Protein AF-A0A4U9DBR5-F1 (afdb_monomer_lite)

Radius of gyration: 14.39 Å; chains: 1; bounding box: 22×17×40 Å

Sequence (41 aa):
MSTPIINPPQSAILGMHAIKDRPMAVNGKVEILPMMYLALS

InterPro domains:
  IPR001078 2-oxoacid dehydrogenase acyltransferase, catalytic domain [PF00198] (2-41)
  IPR023213 Chloramphenicol acetyltransferase-like domain superfamily [G3DSA:3.30.559.10] (1-41)
  IPR050537 2-oxoacid dehydrogenase [PTHR43416] (1-41)

pLDDT: mean 92.77, std 4.73, range [71.38, 97.31]

Structure (mmCIF, N/CA/C/O backbone):
data_AF-A0A4U9DBR5-F1
#
_entry.id   AF-A0A4U9DBR5-F1
#
loop_
_atom_site.group_PDB
_atom_site.id
_atom_site.type_symbol
_atom_site.label_atom_id
_atom_site.label_alt_id
_atom_site.label_comp_id
_atom_site.label_asym_id
_atom_site.label_entity_id
_atom_site.label_seq_id
_atom_site.pdbx_PDB_ins_code
_atom_site.Cartn_x
_atom_site.Cartn_y
_atom_site.Cartn_z
_atom_site.occupancy
_atom_site.B_iso_or_equiv
_atom_site.auth_seq_id
_atom_site.auth_comp_id
_atom_site.auth_asym_id
_atom_site.auth_atom_id
_atom_site.pdbx_PDB_model_num
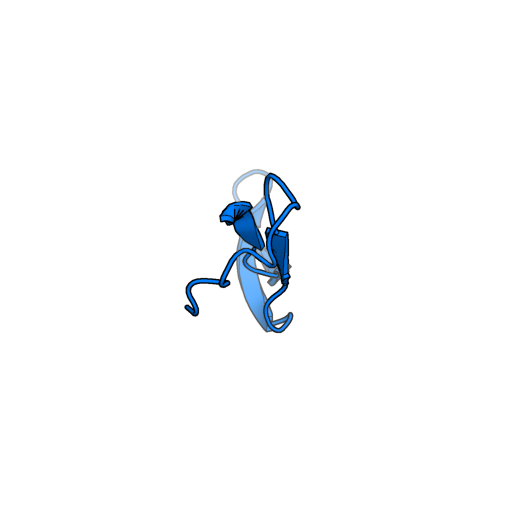ATOM 1 N N . MET A 1 1 ? 7.540 -9.286 3.783 1.00 71.38 1 MET A N 1
ATOM 2 C CA . MET A 1 1 ? 7.819 -8.024 3.073 1.00 71.38 1 MET A CA 1
ATOM 3 C C . MET A 1 1 ? 8.606 -8.404 1.843 1.00 71.38 1 MET A C 1
ATOM 5 O O . MET A 1 1 ? 9.617 -9.075 2.005 1.00 71.38 1 MET A O 1
ATOM 9 N N . SER A 1 2 ? 8.095 -8.100 0.654 1.00 84.81 2 SER A N 1
ATOM 10 C CA . SER A 1 2 ? 8.831 -8.294 -0.600 1.00 84.81 2 SER A CA 1
ATOM 11 C C . SER A 1 2 ? 9.452 -6.976 -1.051 1.00 84.81 2 SER A C 1
ATOM 13 O O . SER A 1 2 ? 8.906 -5.912 -0.760 1.00 84.81 2 SER A O 1
ATOM 15 N N . THR A 1 3 ? 10.558 -7.056 -1.783 1.00 87.06 3 THR A N 1
ATOM 16 C CA . THR A 1 3 ? 11.203 -5.915 -2.444 1.00 87.06 3 THR A CA 1
ATOM 17 C C . THR A 1 3 ? 10.811 -5.949 -3.924 1.00 87.06 3 THR A C 1
ATOM 19 O O . THR A 1 3 ? 11.189 -6.906 -4.605 1.00 87.06 3 THR A O 1
ATOM 22 N N . PRO A 1 4 ? 9.992 -5.005 -4.426 1.00 86.69 4 PRO A N 1
ATOM 23 C CA . PRO A 1 4 ? 9.585 -5.025 -5.824 1.00 86.69 4 PRO A CA 1
ATOM 24 C C . PRO A 1 4 ? 10.772 -4.700 -6.744 1.00 86.69 4 PRO A C 1
ATOM 26 O O . PRO A 1 4 ? 11.676 -3.952 -6.383 1.00 86.69 4 PRO A O 1
ATOM 29 N N . ILE A 1 5 ? 10.783 -5.298 -7.935 1.00 91.81 5 ILE A N 1
ATOM 30 C CA . ILE A 1 5 ? 11.824 -5.076 -8.944 1.00 91.81 5 ILE A CA 1
ATOM 31 C C . ILE A 1 5 ? 11.282 -4.080 -9.966 1.00 91.81 5 ILE A C 1
ATOM 33 O O . ILE A 1 5 ? 10.215 -4.307 -10.540 1.00 91.81 5 ILE A O 1
ATOM 37 N N . ILE A 1 6 ? 12.012 -2.980 -10.175 1.00 91.38 6 ILE A N 1
ATOM 38 C CA . ILE A 1 6 ? 11.714 -1.993 -11.219 1.00 91.38 6 ILE A CA 1
ATOM 39 C C . ILE A 1 6 ? 11.660 -2.711 -12.569 1.00 91.38 6 ILE A C 1
ATOM 41 O O . ILE A 1 6 ? 12.525 -3.534 -12.855 1.00 91.38 6 ILE A O 1
ATOM 45 N N . ASN A 1 7 ? 10.677 -2.379 -13.407 1.00 93.38 7 ASN A N 1
ATOM 46 C CA . ASN A 1 7 ? 10.594 -2.847 -14.788 1.00 93.38 7 ASN A CA 1
ATOM 47 C C . ASN A 1 7 ? 11.172 -1.773 -15.734 1.00 93.38 7 ASN A C 1
ATOM 49 O O . ASN A 1 7 ? 10.450 -0.827 -16.070 1.00 93.38 7 ASN A O 1
ATOM 53 N N . PRO A 1 8 ? 12.458 -1.840 -16.147 1.00 94.69 8 PRO A N 1
ATOM 54 C CA . PRO A 1 8 ? 13.058 -0.794 -16.974 1.00 94.69 8 PRO A CA 1
ATOM 55 C C . PRO A 1 8 ? 12.291 -0.619 -18.298 1.00 94.69 8 PRO A C 1
ATOM 57 O O . PRO A 1 8 ? 11.823 -1.609 -18.860 1.00 94.69 8 PRO A O 1
ATOM 60 N N . PRO A 1 9 ? 12.155 0.611 -18.830 1.00 93.94 9 PRO A N 1
ATOM 61 C CA . PRO A 1 9 ? 12.827 1.854 -18.433 1.00 93.94 9 PRO A CA 1
ATOM 62 C C . PRO A 1 9 ? 12.093 2.667 -17.346 1.00 93.94 9 PRO A C 1
ATOM 64 O O . PRO A 1 9 ? 12.374 3.853 -17.182 1.00 93.94 9 PRO A O 1
ATOM 67 N N . GLN A 1 10 ? 11.120 2.082 -16.636 1.00 93.88 10 GLN A N 1
ATOM 68 C CA . GLN A 1 10 ? 10.341 2.798 -15.619 1.00 93.88 10 GLN A CA 1
ATOM 69 C C . GLN A 1 10 ? 11.229 3.238 -14.447 1.00 93.88 10 GLN A C 1
ATOM 71 O O . GLN A 1 10 ? 12.207 2.574 -14.115 1.00 93.88 10 GLN A O 1
ATOM 76 N N . SER A 1 11 ? 10.887 4.365 -13.820 1.00 93.12 11 SER A N 1
ATOM 77 C CA . SER A 1 11 ? 11.692 4.947 -12.737 1.00 93.12 11 SER A CA 1
ATOM 78 C C . SER A 1 11 ? 11.373 4.388 -11.353 1.00 93.12 11 SER A C 1
ATOM 80 O O . SER A 1 11 ? 12.208 4.510 -10.465 1.00 93.12 11 SER A O 1
ATOM 82 N N . ALA A 1 12 ? 10.175 3.830 -11.156 1.00 93.19 12 ALA A N 1
ATOM 83 C CA . ALA A 1 12 ? 9.749 3.268 -9.879 1.00 93.19 12 ALA A CA 1
ATOM 84 C C . ALA A 1 12 ? 8.586 2.280 -10.054 1.00 93.19 12 ALA A C 1
ATOM 86 O O . ALA A 1 12 ? 7.860 2.323 -11.051 1.00 93.19 12 ALA A O 1
ATOM 87 N N . ILE A 1 13 ? 8.378 1.436 -9.048 1.00 92.44 13 ILE A N 1
ATOM 88 C CA . ILE A 1 13 ? 7.264 0.496 -8.932 1.00 92.44 13 ILE A CA 1
ATOM 89 C C . ILE A 1 13 ? 6.665 0.539 -7.520 1.00 92.44 13 ILE A C 1
ATOM 91 O O . ILE A 1 13 ? 7.370 0.486 -6.511 1.00 92.44 13 ILE A O 1
ATOM 95 N N . LEU A 1 14 ? 5.333 0.607 -7.443 1.00 93.38 14 LEU A N 1
ATOM 96 C CA . LEU A 1 14 ? 4.596 0.528 -6.183 1.00 93.38 14 LEU A CA 1
ATOM 97 C C . LEU A 1 14 ? 4.177 -0.924 -5.910 1.00 93.38 14 LEU A C 1
ATOM 99 O O . LEU A 1 14 ? 3.268 -1.458 -6.543 1.00 93.38 14 LEU A O 1
ATOM 103 N N . GLY A 1 15 ? 4.830 -1.558 -4.942 1.00 92.62 15 GLY A N 1
ATOM 104 C CA . GLY A 1 15 ? 4.494 -2.882 -4.435 1.00 92.62 15 GLY A CA 1
ATOM 105 C C . GLY A 1 15 ? 3.335 -2.839 -3.437 1.00 92.62 15 GLY A C 1
ATOM 106 O O . GLY A 1 15 ? 3.475 -2.323 -2.324 1.00 92.62 15 GLY A O 1
ATOM 107 N N . MET A 1 16 ? 2.207 -3.437 -3.820 1.00 94.19 16 MET A N 1
ATOM 108 C CA . MET A 1 16 ? 1.053 -3.662 -2.946 1.00 94.19 16 MET A CA 1
ATOM 109 C C . MET A 1 16 ? 1.161 -5.024 -2.251 1.00 94.19 16 MET A C 1
ATOM 111 O O . MET A 1 16 ? 1.458 -6.031 -2.890 1.00 94.19 16 MET A O 1
ATOM 115 N N . HIS A 1 17 ? 0.893 -5.068 -0.945 1.00 93.75 17 HIS A N 1
ATOM 116 C CA . HIS A 1 17 ? 0.856 -6.313 -0.171 1.00 93.75 17 HIS A CA 1
ATOM 117 C C . HIS A 1 17 ? -0.573 -6.665 0.255 1.00 93.75 17 HIS A C 1
ATOM 119 O O . HIS A 1 17 ? -1.492 -5.862 0.142 1.00 93.75 17 HIS A O 1
ATOM 125 N N . ALA A 1 18 ? -0.764 -7.874 0.784 1.00 94.31 18 ALA A N 1
ATOM 126 C CA . ALA A 1 18 ? -2.062 -8.293 1.301 1.00 9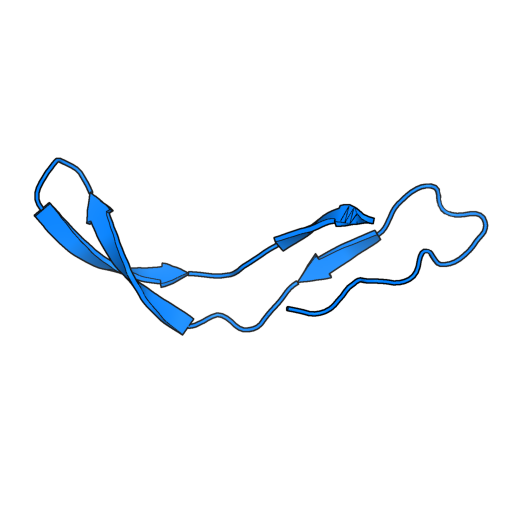4.31 18 ALA A CA 1
ATOM 127 C C . ALA A 1 18 ? -2.582 -7.350 2.402 1.00 94.31 18 ALA A C 1
ATOM 129 O O . ALA A 1 18 ? -1.836 -6.962 3.311 1.00 94.31 18 ALA A O 1
ATOM 130 N N . ILE A 1 19 ? -3.880 -7.057 2.336 1.00 96.12 19 ILE A N 1
ATOM 131 C CA . ILE A 1 19 ? -4.630 -6.386 3.397 1.00 96.12 19 ILE A CA 1
ATOM 132 C C . ILE A 1 19 ? -4.834 -7.392 4.533 1.00 96.12 19 ILE A C 1
ATOM 134 O O . ILE A 1 19 ? -5.236 -8.532 4.296 1.00 96.12 19 ILE A O 1
ATOM 138 N N . LYS A 1 20 ? -4.513 -6.990 5.764 1.00 95.06 20 LYS A N 1
ATOM 139 C CA . LYS A 1 20 ? -4.710 -7.801 6.972 1.00 95.06 20 LYS A CA 1
ATOM 140 C C . LYS A 1 20 ? -5.265 -6.932 8.089 1.00 95.06 20 LYS A C 1
ATOM 142 O O . LYS A 1 20 ? -4.832 -5.789 8.233 1.00 95.06 20 LYS A O 1
ATOM 147 N N . ASP A 1 21 ? -6.144 -7.501 8.903 1.00 96.88 21 ASP A N 1
ATOM 148 C CA . ASP A 1 21 ? -6.663 -6.836 10.095 1.00 96.88 21 ASP A CA 1
ATOM 149 C C . ASP A 1 21 ? -5.554 -6.655 11.126 1.00 96.88 21 ASP A C 1
ATOM 151 O O . ASP A 1 21 ? -4.829 -7.599 11.462 1.00 96.88 21 ASP A O 1
ATOM 155 N N . ARG A 1 22 ? -5.380 -5.417 11.596 1.00 94.31 22 ARG A N 1
ATOM 156 C CA . ARG A 1 22 ? -4.334 -5.066 12.556 1.00 94.31 22 ARG A CA 1
ATOM 157 C C . ARG A 1 22 ? -4.834 -4.073 13.595 1.00 94.31 22 ARG A C 1
ATOM 159 O O . ARG A 1 22 ? -5.564 -3.151 13.236 1.00 94.31 22 ARG A O 1
ATOM 166 N N . PRO A 1 23 ? -4.400 -4.217 14.858 1.00 95.88 23 PRO A N 1
ATOM 167 C CA . PRO A 1 23 ? -4.659 -3.215 15.876 1.00 95.88 23 PRO A CA 1
ATOM 168 C C . PRO A 1 23 ? -3.859 -1.945 15.565 1.00 95.88 23 PRO A C 1
ATOM 170 O O . PRO A 1 23 ? -2.635 -1.988 15.428 1.00 95.88 23 PRO A O 1
ATOM 173 N N . MET A 1 24 ? -4.558 -0.821 15.468 1.00 95.69 24 MET A N 1
ATOM 174 C CA . MET A 1 24 ? -4.008 0.510 15.240 1.00 95.69 24 MET A CA 1
ATOM 175 C C . MET A 1 24 ? -4.442 1.443 16.366 1.00 95.69 24 MET A C 1
ATOM 177 O O . MET A 1 24 ? -5.558 1.355 16.874 1.00 95.69 24 MET A O 1
ATOM 181 N N . ALA A 1 25 ? -3.552 2.352 16.755 1.00 95.81 25 ALA A N 1
ATOM 182 C CA . ALA A 1 25 ? -3.900 3.421 17.676 1.00 95.81 25 ALA A CA 1
ATOM 183 C C . ALA A 1 25 ? -4.604 4.544 16.899 1.00 95.81 25 ALA A C 1
ATOM 185 O O . ALA A 1 25 ? -3.970 5.239 16.106 1.00 95.81 25 ALA A O 1
ATOM 186 N N . VAL A 1 26 ? -5.902 4.726 17.135 1.00 95.00 26 VAL A N 1
ATOM 187 C CA . VAL A 1 26 ? -6.716 5.798 16.549 1.00 95.00 26 VAL A CA 1
ATOM 188 C C . VAL A 1 26 ? -7.300 6.613 17.694 1.00 95.00 26 VAL A C 1
ATOM 190 O O . VAL A 1 26 ? -7.978 6.077 18.566 1.00 95.00 26 VAL A O 1
ATOM 193 N N . ASN A 1 27 ? -6.991 7.912 17.741 1.00 94.50 27 ASN A N 1
ATOM 194 C CA . ASN A 1 27 ? -7.472 8.825 18.790 1.00 94.50 27 ASN A CA 1
ATOM 195 C C . ASN A 1 27 ? -7.244 8.306 20.230 1.00 94.50 27 ASN A C 1
ATOM 197 O O . ASN A 1 27 ? -8.091 8.471 21.105 1.00 94.50 27 ASN A O 1
ATOM 201 N N . GLY A 1 28 ? -6.108 7.643 20.476 1.00 94.56 28 GLY A N 1
ATOM 202 C CA . GLY A 1 28 ? -5.751 7.101 21.7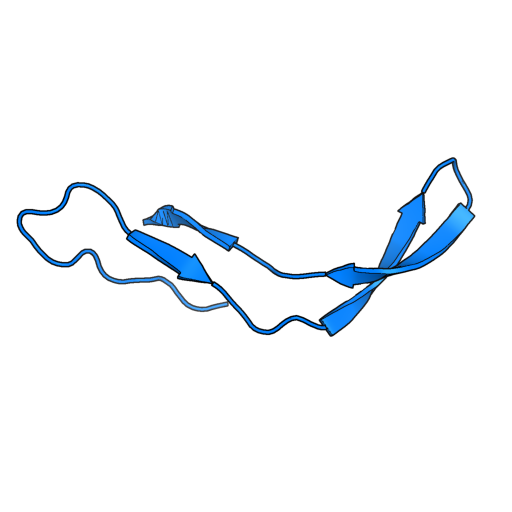95 1.00 94.56 28 GLY A CA 1
ATOM 203 C C . GLY A 1 28 ? -6.450 5.790 22.180 1.00 94.56 28 GLY A C 1
ATOM 204 O O . GLY A 1 28 ? -6.273 5.325 23.303 1.00 94.56 28 GLY A O 1
ATOM 205 N N . LYS A 1 29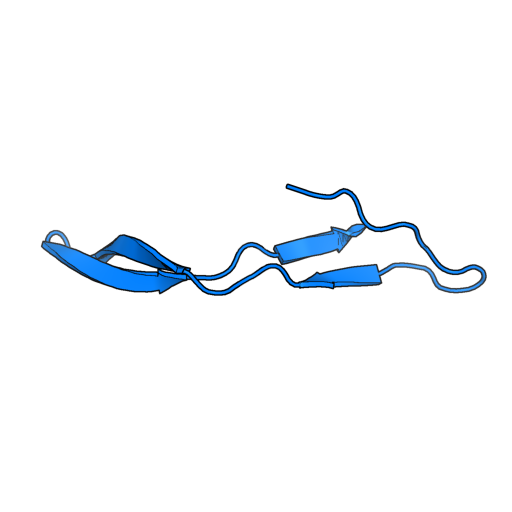 ? -7.216 5.173 21.271 1.00 91.94 29 LYS A N 1
ATOM 206 C CA . LYS A 1 29 ? -7.834 3.852 21.452 1.00 91.94 29 LYS A CA 1
ATOM 207 C C . LYS A 1 29 ? -7.244 2.845 20.475 1.00 91.94 29 LYS A C 1
ATOM 209 O O . LYS A 1 29 ? -6.762 3.214 19.408 1.00 91.94 29 LYS A O 1
ATOM 214 N N . VAL A 1 30 ? -7.276 1.570 20.854 1.00 95.25 30 VAL A N 1
ATOM 215 C CA . VAL A 1 30 ? -6.892 0.474 19.960 1.00 95.25 30 VAL A CA 1
ATOM 216 C C . VAL A 1 30 ? -8.121 0.061 19.158 1.00 95.25 30 VAL A C 1
ATOM 218 O O . VAL A 1 30 ? -9.087 -0.445 19.725 1.00 95.25 30 VAL A O 1
ATOM 221 N N . GLU A 1 31 ? -8.068 0.268 17.847 1.00 96.06 31 GLU A N 1
ATOM 222 C CA . GLU A 1 31 ? -9.099 -0.139 16.892 1.00 96.06 31 GLU A CA 1
ATOM 223 C C . GLU A 1 31 ? -8.492 -1.110 15.876 1.00 96.06 31 GLU A C 1
ATOM 225 O O . GLU A 1 31 ? -7.344 -0.956 15.459 1.00 96.06 31 GLU A O 1
ATOM 230 N N . ILE A 1 32 ? -9.238 -2.145 15.490 1.00 96.81 32 ILE A N 1
ATOM 231 C CA . ILE A 1 32 ? -8.791 -3.087 14.459 1.00 96.81 32 ILE A CA 1
ATOM 232 C C . ILE A 1 32 ? -9.176 -2.511 13.099 1.00 96.81 32 ILE A C 1
ATOM 234 O O . ILE A 1 32 ? -10.355 -2.281 12.842 1.00 96.81 32 ILE A O 1
ATOM 238 N N . LEU A 1 33 ? -8.184 -2.298 12.234 1.00 95.50 33 LEU A N 1
ATOM 239 C CA . LEU A 1 33 ? -8.379 -1.760 10.890 1.00 95.50 33 LEU A CA 1
ATOM 240 C C . LEU A 1 33 ? -7.764 -2.678 9.821 1.00 95.50 33 LEU A C 1
ATOM 242 O O . LEU A 1 33 ? -6.724 -3.301 10.073 1.00 95.50 33 LEU A O 1
ATOM 246 N N . PRO A 1 34 ? -8.357 -2.735 8.613 1.00 96.62 34 PRO A N 1
ATOM 247 C CA . PRO A 1 34 ? -7.770 -3.435 7.480 1.00 96.62 34 PRO A CA 1
ATOM 248 C C . PRO A 1 34 ? -6.565 -2.641 6.960 1.00 96.62 34 PRO A C 1
ATOM 250 O O . PRO A 1 34 ? -6.706 -1.623 6.284 1.00 96.62 34 PRO A O 1
ATOM 253 N N . MET A 1 35 ? -5.358 -3.108 7.277 1.00 97.31 35 MET A N 1
ATOM 254 C CA . MET A 1 35 ? -4.108 -2.411 6.967 1.00 97.31 35 MET A CA 1
ATOM 255 C C . MET A 1 35 ? -3.311 -3.137 5.881 1.00 97.31 35 MET A C 1
ATOM 257 O O . MET A 1 35 ? -3.189 -4.365 5.878 1.00 97.31 35 MET A O 1
ATOM 261 N N . MET A 1 36 ? -2.686 -2.360 4.997 1.00 96.81 36 MET A N 1
ATOM 262 C CA . MET A 1 36 ? -1.797 -2.838 3.936 1.00 96.81 36 MET A CA 1
ATOM 263 C C . MET A 1 36 ? -0.418 -2.192 4.066 1.00 96.81 36 MET A C 1
ATOM 265 O O . MET A 1 36 ? -0.306 -0.999 4.337 1.00 96.81 36 MET A O 1
ATOM 269 N N . TYR A 1 37 ? 0.636 -2.973 3.822 1.00 92.25 37 TYR A N 1
ATOM 270 C CA . TYR A 1 37 ? 1.974 -2.418 3.627 1.00 92.25 37 TYR A CA 1
ATOM 271 C C . TYR A 1 37 ? 2.208 -2.065 2.162 1.00 92.25 37 TYR A C 1
ATOM 273 O O . TYR A 1 37 ? 1.918 -2.860 1.266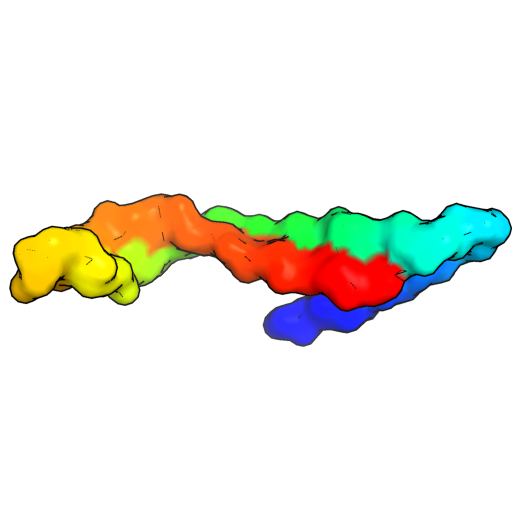 1.00 92.25 37 TYR A O 1
ATOM 281 N N . LEU A 1 38 ? 2.794 -0.896 1.939 1.00 91.8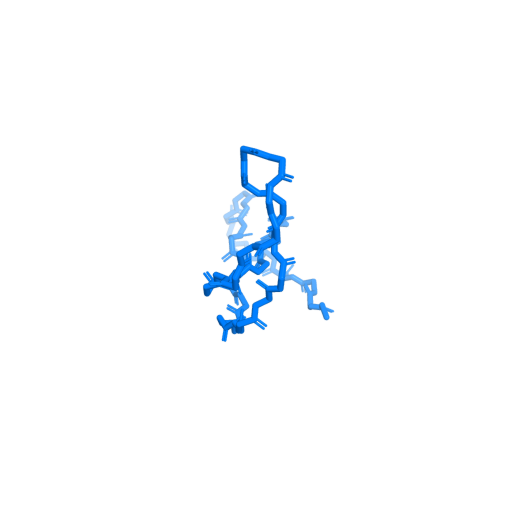1 38 LEU A N 1
ATOM 282 C CA . LEU A 1 38 ? 3.243 -0.433 0.634 1.00 91.81 38 LEU A CA 1
ATOM 283 C C . LEU A 1 38 ? 4.773 -0.435 0.611 1.00 91.81 38 LEU A C 1
ATOM 285 O O . LEU A 1 38 ? 5.404 -0.062 1.600 1.00 91.81 38 LEU A O 1
ATOM 289 N N . ALA A 1 39 ? 5.357 -0.864 -0.503 1.00 91.44 39 ALA A N 1
ATOM 290 C CA . ALA A 1 39 ? 6.786 -0.743 -0.770 1.00 91.44 39 ALA A CA 1
ATOM 291 C C . ALA A 1 39 ? 6.979 0.030 -2.074 1.00 91.44 39 ALA A C 1
ATOM 293 O O . ALA A 1 39 ? 6.295 -0.250 -3.051 1.00 91.44 39 ALA A O 1
ATOM 294 N N . LEU A 1 40 ? 7.894 0.992 -2.088 1.00 90.88 40 LEU A N 1
ATOM 295 C CA . LEU A 1 40 ? 8.296 1.707 -3.295 1.00 90.88 40 LEU A CA 1
ATOM 296 C C . LEU A 1 40 ? 9.732 1.297 -3.613 1.00 90.88 40 LEU A C 1
ATOM 298 O O . LEU A 1 40 ? 10.576 1.283 -2.713 1.00 90.88 40 LEU A O 1
ATOM 302 N N . SER A 1 41 ? 9.994 0.918 -4.858 1.00 81.12 41 SER A N 1
ATOM 303 C CA . SER A 1 41 ? 11.345 0.640 -5.359 1.00 81.12 41 SER A CA 1
ATOM 304 C C . SER A 1 41 ? 11.580 1.352 -6.666 1.00 81.12 41 SER A C 1
ATOM 306 O O . SER A 1 41 ? 10.590 1.537 -7.406 1.00 81.12 41 SER A O 1
#

Secondary structure (DSSP, 8-state):
---PPP-TT-S--EEE---EEEEEEETTEEEEEEE--EEE-

Foldseek 3Di:
DDADDDDPPDPKDKDKDAFDWDFDQDPNDTDTDRDIDIDMD

Organism: Raoultella terrigena (NCBI:txid577)